Protein AF-A0A819UWN0-F1 (afdb_monomer)

Solvent-accessible surface area (backbone atoms only — not comparable to full-atom values): 5688 Å² total; per-residue (Å²): 133,88,78,82,71,68,60,90,44,77,76,32,70,16,76,49,73,48,74,82,52,98,90,42,75,49,77,50,64,44,44,38,83,87,25,93,90,33,50,41,67,63,49,51,53,49,52,53,51,52,51,53,52,52,48,52,53,56,58,51,57,71,59,62,82,67,81,73,82,85,77,81,74,80,79,83,78,85,88,81,91,79,88,89,135

Sequence (85 aa):
MLLLIIIVAADGYGVSYIITSEDLIFFHISSNKSSPETDSIRFGKRIRQAMDDMRDLLEGQSSNASSGVNEKKFSNVAPSTDQPA

Secondary structure (DSSP, 8-state):
--------STT-EEEEEEEEETTEEEEEEEE-TT-TT--HHHHHHHHHHHHHHHHHHHHHHTTGGG-------------------

Nearest PDB structures (foldseek):
  3t9q-assembly1_B  TM=3.488E-01  e=6.833E+00  Bacillus subtilis
  3t91-assembly1_B  TM=3.621E-01  e=6.392E+00  Bacillus subtilis

Mean predicted aligned error: 14.96 Å

Foldseek 3Di:
DDPPQDAPDLQGKGWDWDDPDPPDIDIDIDHNPVDPNDDRVVVVVVVVVVVVVVVCVVVVVVVVVPPPDPPPPDPDDDDDDDDDD

Radius of gyration: 27.96 Å; Cα contacts (8 Å, |Δi|>4): 63; chains: 1; bounding box: 68×70×38 Å

pLDDT: mean 73.02, std 15.6, range [45.44, 93.75]

Structure (mmCIF, N/CA/C/O backbone):
data_AF-A0A819UWN0-F1
#
_entry.id   AF-A0A819UWN0-F1
#
loop_
_atom_site.group_PDB
_atom_site.id
_atom_site.type_symbol
_atom_site.label_atom_id
_atom_site.label_alt_id
_atom_site.label_comp_id
_atom_site.label_asym_id
_atom_site.label_entity_id
_atom_site.label_seq_id
_atom_site.pdbx_PDB_ins_code
_atom_site.Cartn_x
_atom_site.Cartn_y
_atom_site.Cartn_z
_atom_site.occupancy
_atom_site.B_iso_or_equiv
_atom_site.auth_seq_id
_atom_site.auth_comp_id
_atom_site.auth_asym_id
_atom_site.auth_atom_id
_atom_site.pdbx_PDB_model_num
ATOM 1 N N . MET A 1 1 ? 12.629 17.659 2.077 1.00 50.38 1 MET A N 1
ATOM 2 C CA . MET A 1 1 ? 12.898 16.487 2.934 1.00 50.38 1 MET A CA 1
ATOM 3 C C . MET A 1 1 ? 13.200 15.312 2.014 1.00 50.38 1 MET A C 1
ATOM 5 O O . MET A 1 1 ? 12.278 14.682 1.516 1.00 50.38 1 MET A O 1
ATOM 9 N N . LEU A 1 2 ? 14.475 15.131 1.647 1.00 49.47 2 LEU A N 1
ATOM 10 C CA . LEU A 1 2 ? 14.900 14.071 0.729 1.00 49.47 2 LEU A CA 1
ATOM 11 C C . LEU A 1 2 ? 14.869 12.742 1.493 1.00 49.47 2 LEU A C 1
ATOM 13 O O . LEU A 1 2 ? 15.778 12.440 2.260 1.00 49.47 2 LEU A O 1
ATOM 17 N N . LEU A 1 3 ? 13.798 11.974 1.328 1.00 60.03 3 LEU A N 1
ATOM 18 C CA . LEU A 1 3 ? 13.733 10.607 1.825 1.00 60.03 3 LEU A CA 1
ATOM 19 C C . LEU A 1 3 ? 14.456 9.747 0.783 1.00 60.03 3 LEU A C 1
ATOM 21 O O . LEU A 1 3 ? 13.885 9.409 -0.254 1.00 60.03 3 LEU A O 1
ATOM 25 N N . LEU A 1 4 ? 15.758 9.526 0.993 1.00 59.47 4 LEU A N 1
ATOM 26 C CA . LEU A 1 4 ? 16.610 8.722 0.117 1.00 59.47 4 LEU A CA 1
ATOM 27 C C . LEU A 1 4 ? 16.129 7.267 0.180 1.00 59.47 4 LEU A C 1
ATOM 29 O O . LEU A 1 4 ? 16.584 6.487 1.012 1.00 59.47 4 LEU A O 1
ATOM 33 N N . ILE A 1 5 ? 15.175 6.907 -0.674 1.00 68.00 5 ILE A N 1
ATOM 34 C CA . ILE A 1 5 ? 14.770 5.515 -0.818 1.00 68.00 5 ILE A CA 1
ATOM 35 C C . ILE A 1 5 ? 15.827 4.810 -1.670 1.00 68.00 5 ILE A C 1
ATOM 37 O O . ILE A 1 5 ? 15.843 4.951 -2.893 1.00 68.00 5 ILE A O 1
ATOM 41 N N . ILE A 1 6 ? 16.711 4.055 -1.018 1.00 64.12 6 ILE A N 1
ATOM 42 C CA . ILE A 1 6 ? 17.641 3.149 -1.696 1.00 64.12 6 ILE A CA 1
ATOM 43 C C . ILE A 1 6 ? 16.899 1.842 -1.970 1.00 64.12 6 ILE A C 1
ATOM 45 O O . ILE A 1 6 ? 16.430 1.174 -1.051 1.00 64.12 6 ILE A O 1
ATOM 49 N N . ILE A 1 7 ? 16.794 1.475 -3.242 1.00 66.44 7 ILE A N 1
ATOM 50 C CA . ILE A 1 7 ? 16.312 0.158 -3.650 1.00 66.44 7 ILE A CA 1
ATOM 51 C C . ILE A 1 7 ? 17.501 -0.807 -3.528 1.00 66.44 7 ILE A C 1
ATOM 53 O O . ILE A 1 7 ? 18.517 -0.617 -4.191 1.00 66.44 7 ILE A O 1
ATOM 57 N N . VAL A 1 8 ? 17.395 -1.811 -2.651 1.00 67.88 8 VAL A N 1
ATOM 58 C CA . VAL A 1 8 ? 18.489 -2.763 -2.358 1.00 67.88 8 VAL A CA 1
ATOM 59 C C . VAL A 1 8 ? 18.601 -3.873 -3.415 1.00 67.88 8 VAL A C 1
ATOM 61 O O . VAL A 1 8 ? 19.683 -4.419 -3.610 1.00 67.88 8 VAL A O 1
ATOM 64 N N . ALA A 1 9 ? 17.514 -4.187 -4.127 1.00 70.88 9 ALA A N 1
ATOM 65 C CA . ALA A 1 9 ? 17.454 -5.271 -5.111 1.00 70.88 9 ALA A CA 1
ATOM 66 C C . ALA A 1 9 ? 16.885 -4.795 -6.456 1.00 70.88 9 ALA A C 1
ATOM 68 O O . ALA A 1 9 ? 15.998 -3.946 -6.489 1.00 70.88 9 ALA A O 1
ATOM 69 N N . ALA A 1 10 ? 17.366 -5.349 -7.573 1.00 69.69 10 ALA A N 1
ATOM 70 C CA . ALA A 1 10 ? 16.957 -4.932 -8.921 1.00 69.69 10 ALA A CA 1
ATOM 71 C C . ALA A 1 10 ? 15.447 -5.106 -9.195 1.00 69.69 10 ALA A C 1
ATOM 73 O O . ALA A 1 10 ? 14.892 -4.389 -10.027 1.00 69.69 10 ALA A O 1
ATOM 74 N N . ASP A 1 11 ? 14.808 -6.018 -8.466 1.00 75.12 11 ASP A N 1
ATOM 75 C CA . ASP A 1 11 ? 13.391 -6.385 -8.442 1.00 75.12 11 ASP A CA 1
ATOM 76 C C . ASP A 1 11 ? 12.707 -6.039 -7.100 1.00 75.12 11 ASP A C 1
ATOM 78 O O . ASP A 1 11 ? 11.616 -6.519 -6.793 1.00 75.12 11 ASP A O 1
ATOM 82 N N . GLY A 1 12 ? 13.335 -5.189 -6.287 1.00 80.69 12 GLY A N 1
ATOM 83 C CA . GLY A 1 12 ? 12.816 -4.769 -4.991 1.00 80.69 12 GLY A CA 1
ATOM 84 C C . GLY A 1 12 ? 11.969 -3.495 -5.038 1.00 80.69 12 GLY A C 1
ATOM 85 O O . GLY A 1 12 ? 12.045 -2.682 -5.963 1.00 80.69 12 GLY A O 1
ATOM 86 N N . TYR A 1 13 ? 11.217 -3.284 -3.957 1.00 84.69 13 TYR A N 1
ATOM 87 C CA . TYR A 1 13 ? 10.561 -2.015 -3.647 1.00 84.69 13 TYR A CA 1
ATOM 88 C C . TYR A 1 13 ? 11.299 -1.328 -2.508 1.00 84.69 13 TYR A C 1
ATOM 90 O O . TYR A 1 13 ? 11.612 -1.945 -1.491 1.00 84.69 13 TYR A O 1
ATOM 98 N N . GLY A 1 14 ? 11.542 -0.035 -2.657 1.00 85.8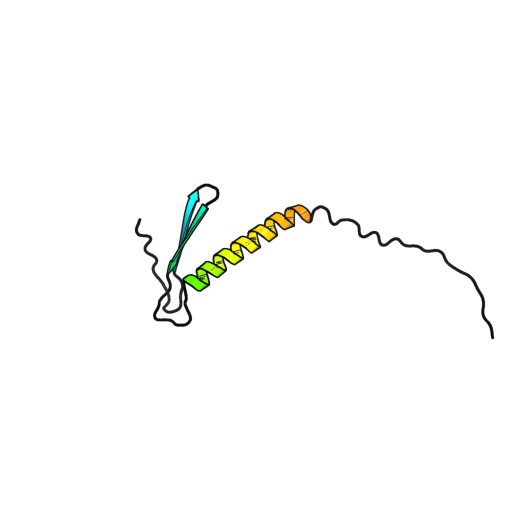1 14 GLY A N 1
ATOM 99 C CA . GLY A 1 14 ? 11.941 0.804 -1.547 1.00 85.81 14 GLY A CA 1
ATOM 100 C C . GLY A 1 14 ? 10.709 1.493 -0.970 1.00 85.81 14 GLY A C 1
ATOM 101 O O . GLY A 1 14 ? 9.942 2.115 -1.703 1.00 85.81 14 GLY A O 1
ATOM 102 N N . VAL A 1 15 ? 10.489 1.376 0.337 1.00 85.62 15 VAL A N 1
ATOM 103 C CA . VAL A 1 15 ? 9.299 1.924 0.998 1.00 85.62 15 VAL A CA 1
ATOM 104 C C . VAL A 1 15 ? 9.726 2.688 2.231 1.00 85.62 15 VAL A C 1
ATOM 106 O O . VAL A 1 15 ? 10.546 2.228 3.019 1.00 85.62 15 VAL A O 1
ATOM 109 N N . SER A 1 16 ? 9.151 3.863 2.405 1.00 86.12 16 SER A N 1
ATOM 110 C CA . SER A 1 16 ? 9.369 4.704 3.571 1.00 86.12 16 SER A CA 1
ATOM 111 C C . SER A 1 16 ? 8.063 5.402 3.914 1.00 86.12 16 SER A C 1
ATOM 113 O O . SER A 1 16 ? 7.262 5.684 3.023 1.00 86.12 16 SER A O 1
ATOM 115 N N . TYR A 1 17 ? 7.810 5.635 5.197 1.00 87.25 17 TYR A N 1
ATOM 116 C CA . TYR A 1 17 ? 6.560 6.234 5.643 1.00 87.25 17 TYR A CA 1
ATOM 117 C C . TYR A 1 17 ? 6.806 7.312 6.688 1.00 87.25 17 TYR A C 1
ATOM 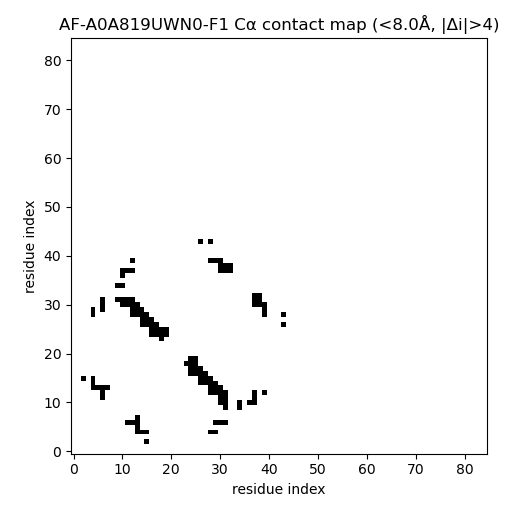119 O O . TYR A 1 17 ? 7.787 7.269 7.431 1.00 87.25 17 TYR A O 1
ATOM 127 N N . ILE A 1 18 ? 5.905 8.286 6.727 1.00 86.06 18 ILE A N 1
ATOM 128 C CA . ILE A 1 18 ? 5.862 9.303 7.768 1.00 86.06 18 ILE A CA 1
ATOM 129 C C . ILE A 1 18 ? 4.437 9.435 8.291 1.00 86.06 18 ILE A C 1
ATOM 131 O O . ILE A 1 18 ? 3.476 9.451 7.524 1.00 86.06 18 ILE A O 1
ATOM 135 N N . ILE A 1 19 ? 4.321 9.528 9.611 1.00 85.81 19 ILE A N 1
ATOM 136 C CA . ILE A 1 19 ? 3.070 9.818 10.304 1.00 85.81 19 ILE A CA 1
ATOM 137 C C . ILE A 1 19 ? 3.093 11.317 10.583 1.00 85.81 19 ILE A C 1
ATOM 139 O O . ILE A 1 19 ? 3.958 11.799 11.312 1.00 85.81 19 ILE A O 1
ATOM 143 N N . THR A 1 20 ? 2.233 12.073 9.906 1.00 79.06 20 THR A N 1
ATOM 144 C CA . THR A 1 20 ? 2.257 13.549 9.953 1.00 79.06 20 THR A CA 1
ATOM 145 C C . THR A 1 20 ? 1.147 14.117 10.841 1.00 79.06 20 THR A C 1
ATOM 147 O O . THR A 1 20 ? 1.223 15.274 11.240 1.00 79.06 20 THR A O 1
ATOM 150 N N . SER A 1 21 ? 0.148 13.307 11.196 1.00 81.12 21 SER A N 1
ATOM 151 C CA . SER A 1 21 ? -0.911 13.627 12.159 1.00 81.12 21 SER A CA 1
ATOM 152 C C . SER A 1 21 ? -1.482 12.327 12.747 1.00 81.12 21 SER A C 1
ATOM 154 O O . SER A 1 21 ? -1.061 11.244 12.344 1.00 81.12 21 SER A O 1
ATOM 156 N N . GLU A 1 22 ? -2.420 12.429 13.683 1.00 80.75 22 GLU A N 1
ATOM 157 C CA . GLU A 1 22 ? -3.030 11.294 14.390 1.00 80.75 22 GLU A CA 1
ATOM 158 C C . GLU A 1 22 ? -3.763 10.308 13.463 1.00 80.75 22 GLU A C 1
ATOM 160 O O . GLU A 1 22 ? -3.693 9.104 13.697 1.00 80.75 22 GLU A O 1
ATOM 165 N N . ASP A 1 23 ? -4.298 10.786 12.334 1.00 81.94 23 ASP A N 1
ATOM 166 C CA . ASP A 1 23 ? -5.064 9.953 11.393 1.00 81.94 23 ASP A CA 1
ATOM 167 C C . ASP A 1 23 ? -4.437 9.839 9.990 1.00 81.94 23 ASP A C 1
ATOM 169 O O . ASP A 1 23 ? -5.080 9.352 9.057 1.00 81.94 23 ASP A O 1
ATOM 173 N N . LEU A 1 24 ? -3.196 10.313 9.789 1.00 85.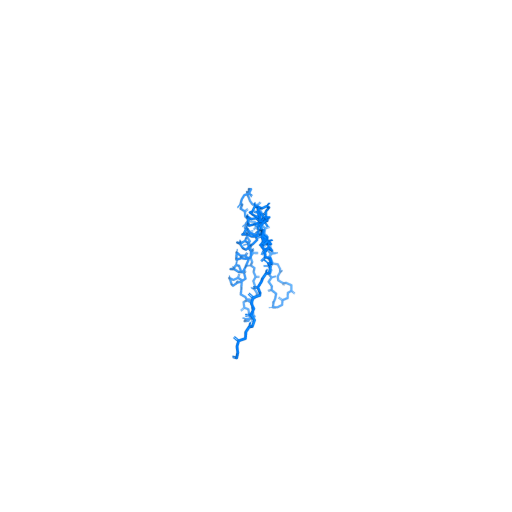56 24 LEU A N 1
ATOM 174 C CA . LEU A 1 24 ? -2.607 10.392 8.445 1.00 85.56 24 LEU A CA 1
ATOM 175 C C . LEU A 1 24 ? -1.193 9.812 8.349 1.00 85.56 24 LEU A C 1
ATOM 177 O O . LEU A 1 24 ? -0.234 10.324 8.935 1.00 85.56 24 LEU A O 1
ATOM 181 N N . ILE A 1 25 ? -1.070 8.784 7.507 1.00 87.94 25 ILE A N 1
ATOM 182 C CA . ILE A 1 25 ? 0.182 8.106 7.169 1.00 87.94 25 ILE A CA 1
ATOM 183 C C . ILE A 1 25 ? 0.492 8.357 5.690 1.00 87.94 25 ILE A C 1
ATOM 185 O O . ILE A 1 25 ? -0.289 7.997 4.809 1.00 87.94 25 ILE A O 1
ATOM 189 N N . PHE A 1 26 ? 1.650 8.950 5.404 1.00 87.56 26 PHE A N 1
ATOM 190 C CA . PHE A 1 26 ? 2.155 9.115 4.044 1.00 87.56 26 PHE A CA 1
ATOM 191 C C . PHE A 1 26 ? 3.160 8.019 3.715 1.00 87.56 26 PHE A C 1
ATOM 193 O O . PHE A 1 26 ? 4.177 7.888 4.392 1.00 87.56 26 PHE A O 1
ATOM 200 N N . PHE A 1 27 ? 2.908 7.283 2.633 1.00 87.50 27 PHE A N 1
ATOM 201 C CA . PHE A 1 27 ? 3.829 6.287 2.091 1.00 87.50 27 PHE A CA 1
ATOM 202 C C . PHE A 1 27 ? 4.549 6.843 0.865 1.00 87.50 27 PHE A C 1
ATOM 204 O O . PHE A 1 27 ? 3.922 7.246 -0.113 1.00 87.50 27 PHE A O 1
ATOM 211 N N . HIS A 1 28 ? 5.876 6.813 0.895 1.00 88.12 28 HIS A N 1
ATOM 212 C CA . HIS A 1 28 ? 6.723 7.044 -0.261 1.00 88.12 28 HIS A CA 1
ATOM 213 C C . HIS A 1 28 ? 7.287 5.694 -0.713 1.00 88.12 28 HIS A C 1
ATOM 215 O O . HIS A 1 28 ? 8.003 5.020 0.031 1.00 88.12 28 HIS A O 1
ATOM 221 N N . ILE A 1 29 ? 6.905 5.286 -1.923 1.00 87.38 29 ILE A N 1
ATOM 222 C CA . ILE A 1 29 ? 7.236 3.989 -2.517 1.00 87.38 29 ILE A CA 1
ATOM 223 C C . ILE A 1 29 ? 8.010 4.251 -3.804 1.00 87.38 29 ILE A C 1
ATOM 225 O O . ILE A 1 29 ? 7.524 4.951 -4.695 1.00 87.38 29 ILE A O 1
ATOM 229 N N . SER A 1 30 ? 9.185 3.648 -3.928 1.00 84.69 30 SER A N 1
ATOM 230 C CA . SER A 1 30 ? 9.946 3.594 -5.168 1.00 84.69 30 SER A CA 1
ATOM 231 C C . SER A 1 30 ? 10.113 2.146 -5.630 1.00 84.69 30 SER A C 1
ATOM 233 O O . SER A 1 30 ? 10.140 1.206 -4.835 1.00 84.69 30 SER A O 1
ATOM 235 N N . SER A 1 31 ? 10.205 1.967 -6.942 1.00 82.38 31 SER A N 1
ATOM 236 C CA . SER A 1 31 ? 10.523 0.696 -7.584 1.00 82.38 31 SER A CA 1
ATOM 237 C C . SER A 1 31 ? 11.466 0.958 -8.749 1.00 82.38 31 SER A C 1
ATOM 239 O O . SER A 1 31 ? 11.538 2.078 -9.275 1.00 82.38 31 SER A O 1
ATOM 241 N N . ASN A 1 32 ? 12.221 -0.064 -9.140 1.00 79.75 32 ASN A N 1
ATOM 242 C CA . ASN A 1 32 ? 13.099 0.039 -10.289 1.00 79.75 32 ASN A CA 1
ATOM 243 C C . ASN A 1 32 ? 12.287 -0.141 -11.579 1.00 79.75 32 ASN A C 1
ATOM 245 O O . ASN A 1 32 ? 11.857 -1.242 -11.909 1.00 79.75 32 ASN A O 1
ATOM 249 N N . LYS A 1 33 ? 12.128 0.937 -12.354 1.00 70.38 33 LYS A N 1
ATOM 250 C CA . LYS A 1 33 ? 11.355 0.932 -13.611 1.00 70.38 33 LYS A CA 1
ATO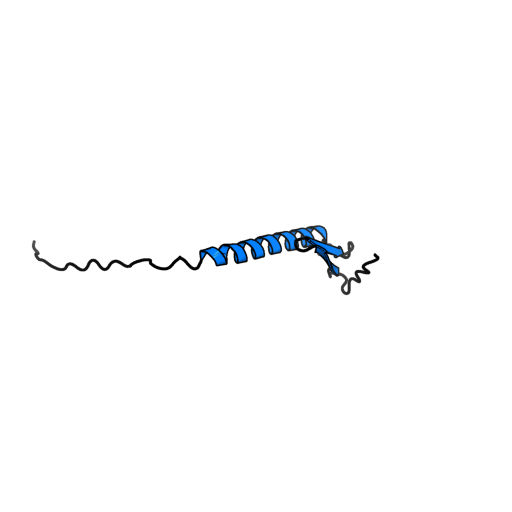M 251 C C . LYS A 1 33 ? 11.899 -0.018 -14.681 1.00 70.38 33 LYS A C 1
ATOM 253 O O . LYS A 1 33 ? 11.187 -0.293 -15.639 1.00 70.38 33 LYS A O 1
ATOM 258 N N . SER A 1 34 ? 13.145 -0.483 -14.562 1.00 65.44 34 SER A N 1
ATOM 259 C CA . SER A 1 34 ? 13.715 -1.441 -15.512 1.00 65.44 34 SER A CA 1
ATOM 260 C C . SER A 1 34 ? 13.297 -2.890 -15.244 1.00 65.44 34 SER A C 1
ATOM 262 O O . SER A 1 34 ? 13.598 -3.749 -16.068 1.00 65.44 34 SER A O 1
ATOM 264 N N . SER A 1 35 ? 12.633 -3.178 -14.118 1.00 64.06 35 SER A N 1
ATOM 265 C CA . SER A 1 35 ? 12.081 -4.501 -13.823 1.00 64.06 35 SER A CA 1
ATOM 266 C C . SER A 1 35 ? 10.577 -4.524 -14.127 1.00 64.06 35 SER A C 1
ATOM 268 O O . SER A 1 35 ? 9.825 -3.813 -13.454 1.00 64.06 35 SER A O 1
ATOM 270 N N . PRO A 1 36 ? 10.108 -5.331 -15.101 1.00 66.94 36 PRO A N 1
ATOM 271 C CA . PRO A 1 36 ? 8.683 -5.437 -15.434 1.00 66.94 36 PRO A CA 1
ATOM 272 C C . PRO A 1 36 ? 7.851 -6.049 -14.296 1.00 66.94 36 PRO A C 1
ATOM 274 O O . PRO A 1 36 ? 6.635 -5.880 -14.259 1.00 66.94 36 PRO A O 1
ATOM 277 N N . GLU A 1 37 ? 8.509 -6.714 -13.344 1.00 71.00 37 GLU A N 1
ATOM 278 C CA . GLU A 1 37 ? 7.880 -7.335 -12.179 1.00 71.00 37 GLU A CA 1
ATOM 279 C C . GLU A 1 37 ? 7.568 -6.319 -11.065 1.00 71.00 37 GLU A C 1
ATOM 281 O O . GLU A 1 37 ? 6.782 -6.614 -10.159 1.00 71.00 37 GLU A O 1
ATOM 286 N N . THR A 1 38 ? 8.153 -5.110 -11.118 1.00 77.62 38 THR A N 1
ATOM 287 C CA . THR A 1 38 ? 7.995 -4.102 -10.061 1.00 77.62 38 THR A CA 1
ATOM 288 C C . THR A 1 38 ? 7.224 -2.863 -10.506 1.00 77.62 38 THR A C 1
ATOM 290 O O . THR A 1 38 ? 7.630 -2.154 -11.422 1.00 77.62 38 THR A O 1
ATOM 293 N N . ASP A 1 39 ? 6.135 -2.545 -9.803 1.00 82.56 39 ASP A N 1
ATOM 294 C CA . ASP A 1 39 ? 5.293 -1.372 -10.063 1.00 82.56 39 ASP A CA 1
ATOM 295 C C . ASP A 1 39 ? 4.888 -0.695 -8.743 1.00 82.56 39 ASP A C 1
ATOM 297 O O . ASP A 1 39 ? 4.041 -1.197 -7.994 1.00 82.56 39 ASP A O 1
ATOM 301 N N . SER A 1 40 ? 5.496 0.464 -8.450 1.00 85.38 40 SER A N 1
ATOM 302 C CA . SER A 1 40 ? 5.214 1.258 -7.245 1.00 85.38 40 SER A CA 1
ATOM 303 C C . SER A 1 40 ? 3.734 1.609 -7.086 1.00 85.38 40 SER A C 1
ATOM 305 O O . SER A 1 40 ? 3.232 1.672 -5.965 1.00 85.38 40 SER A O 1
ATOM 307 N N . ILE A 1 41 ? 3.025 1.856 -8.192 1.00 86.19 41 ILE A N 1
ATOM 308 C CA . ILE A 1 41 ? 1.613 2.248 -8.185 1.00 86.19 41 ILE A CA 1
ATOM 309 C C . ILE A 1 41 ? 0.749 1.040 -7.838 1.00 86.19 41 ILE A C 1
ATOM 311 O O . ILE A 1 41 ? -0.149 1.140 -6.997 1.00 86.19 41 ILE A O 1
ATOM 315 N N . ARG A 1 42 ? 1.028 -0.119 -8.446 1.00 88.38 42 ARG A N 1
ATOM 316 C CA . ARG A 1 42 ? 0.359 -1.378 -8.092 1.00 88.38 42 ARG A CA 1
ATOM 317 C C . ARG A 1 42 ? 0.588 -1.717 -6.620 1.00 8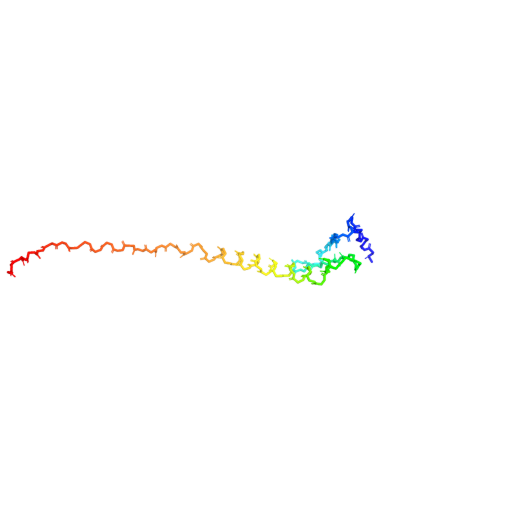8.38 42 ARG A C 1
ATOM 319 O O . ARG A 1 42 ? -0.365 -2.095 -5.941 1.00 88.38 42 ARG A O 1
ATOM 326 N N . PHE A 1 43 ? 1.811 -1.547 -6.124 1.00 88.88 43 PHE A N 1
ATOM 327 C CA . PHE A 1 43 ? 2.146 -1.801 -4.725 1.00 88.88 43 PHE A CA 1
ATOM 328 C C . PHE A 1 43 ? 1.443 -0.824 -3.769 1.00 88.88 43 PHE A C 1
ATOM 330 O O . PHE A 1 43 ? 0.838 -1.253 -2.790 1.00 88.88 43 PHE A O 1
ATOM 337 N N . GLY A 1 44 ? 1.395 0.470 -4.100 1.00 89.88 44 GLY A N 1
ATOM 338 C CA . GLY A 1 44 ? 0.646 1.462 -3.321 1.00 89.88 44 GLY A CA 1
ATOM 339 C C . GLY A 1 44 ? -0.849 1.142 -3.218 1.00 89.88 44 GLY A C 1
ATOM 340 O O . GLY A 1 4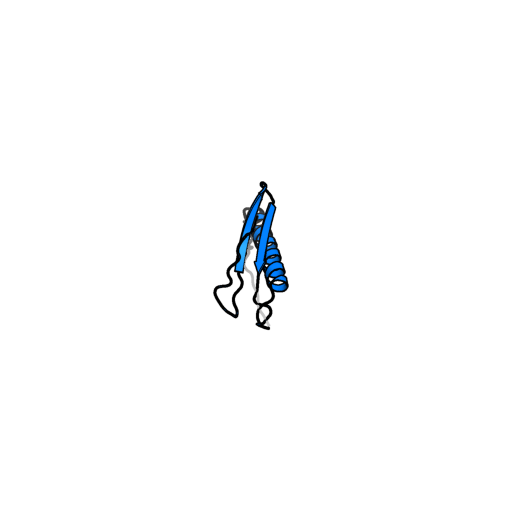4 ? -1.436 1.257 -2.143 1.00 89.88 44 GLY A O 1
ATOM 341 N N . LYS A 1 45 ? -1.465 0.644 -4.301 1.00 91.81 45 LYS A N 1
ATOM 342 C CA . LYS A 1 45 ? -2.859 0.161 -4.267 1.00 91.81 45 LYS A CA 1
ATOM 343 C C . LYS A 1 45 ? -3.038 -1.026 -3.318 1.00 91.81 45 LYS A C 1
ATOM 345 O O . LYS A 1 45 ? -4.058 -1.104 -2.642 1.00 91.81 45 LYS A O 1
ATOM 350 N N . ARG A 1 46 ? -2.060 -1.936 -3.258 1.00 92.19 46 ARG A N 1
ATOM 351 C CA . ARG A 1 46 ? -2.083 -3.092 -2.346 1.00 92.19 46 ARG A CA 1
ATOM 352 C C . ARG A 1 46 ? -1.961 -2.666 -0.887 1.00 92.19 46 ARG A C 1
ATOM 354 O O . ARG A 1 46 ? -2.700 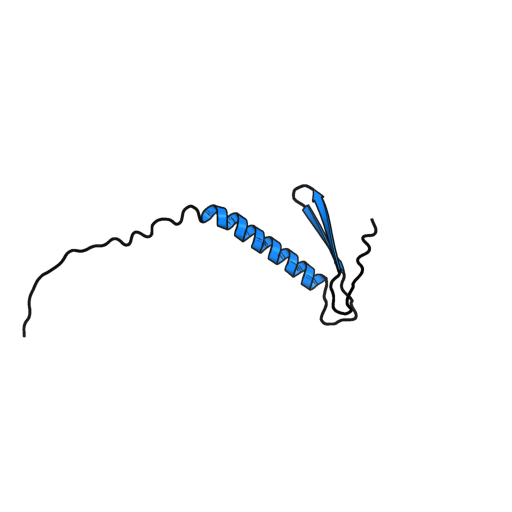-3.195 -0.070 1.00 92.19 46 ARG A O 1
ATOM 361 N N . ILE A 1 47 ? -1.101 -1.692 -0.579 1.00 92.00 47 ILE A N 1
ATOM 362 C CA . ILE A 1 47 ? -0.993 -1.132 0.778 1.00 92.00 47 ILE A CA 1
ATOM 363 C C . ILE A 1 47 ? -2.325 -0.528 1.213 1.00 92.00 47 ILE A C 1
ATOM 365 O O . ILE A 1 47 ? -2.803 -0.848 2.294 1.00 92.00 47 ILE A O 1
ATOM 369 N N . ARG A 1 48 ? -2.957 0.288 0.360 1.00 91.25 48 ARG A N 1
ATOM 370 C CA . ARG A 1 48 ? -4.271 0.867 0.666 1.00 91.25 48 ARG A CA 1
ATOM 371 C C . ARG A 1 48 ? -5.309 -0.212 0.965 1.00 91.25 48 ARG A C 1
ATOM 373 O O . ARG A 1 48 ? -5.972 -0.135 1.987 1.00 91.25 48 ARG A O 1
ATOM 380 N N . GLN A 1 49 ? -5.411 -1.216 0.095 1.00 93.75 49 GLN A N 1
ATOM 381 C CA . GLN A 1 49 ? -6.363 -2.306 0.283 1.00 93.75 49 GLN A CA 1
ATOM 382 C C . GLN A 1 49 ? -6.107 -3.065 1.592 1.00 93.75 49 GLN A C 1
ATOM 384 O O . GLN A 1 49 ? -7.037 -3.294 2.347 1.00 93.75 49 GLN A O 1
ATOM 389 N N . ALA A 1 50 ? -4.849 -3.382 1.906 1.00 92.62 50 ALA A N 1
ATOM 390 C CA . ALA A 1 50 ? -4.509 -4.046 3.161 1.00 92.62 50 ALA A CA 1
ATOM 391 C C . ALA A 1 50 ? -4.841 -3.186 4.394 1.00 92.62 50 ALA A C 1
ATOM 393 O O . ALA A 1 50 ? -5.190 -3.726 5.438 1.00 92.62 50 ALA A O 1
ATOM 394 N N . MET A 1 51 ? -4.731 -1.857 4.297 1.00 90.75 51 MET A N 1
ATOM 395 C CA . MET A 1 51 ? -5.136 -0.951 5.376 1.00 90.75 51 MET A CA 1
ATOM 396 C C . MET A 1 51 ? -6.652 -0.911 5.566 1.00 90.75 51 MET A C 1
ATOM 398 O O 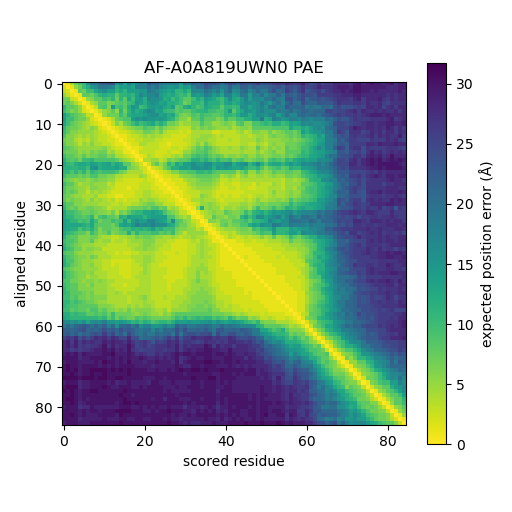. MET A 1 51 ? -7.099 -0.924 6.710 1.00 90.75 51 MET A O 1
ATOM 402 N N . ASP A 1 52 ? -7.422 -0.917 4.476 1.00 91.19 52 ASP A N 1
ATOM 403 C CA . ASP A 1 52 ? -8.883 -1.036 4.530 1.00 91.19 52 ASP A CA 1
ATOM 404 C C . ASP A 1 52 ? -9.286 -2.396 5.143 1.00 91.19 52 ASP A C 1
ATOM 406 O O . ASP A 1 52 ? -10.068 -2.434 6.087 1.00 91.19 52 ASP A O 1
ATOM 410 N N . ASP A 1 53 ? -8.650 -3.499 4.731 1.00 92.81 53 ASP A N 1
ATOM 411 C CA . ASP A 1 53 ? -8.907 -4.836 5.291 1.00 92.81 53 ASP A CA 1
ATOM 412 C C . ASP A 1 53 ? -8.564 -4.915 6.797 1.00 92.81 53 ASP A C 1
ATOM 414 O O . ASP A 1 53 ? -9.292 -5.519 7.588 1.00 92.81 53 ASP A O 1
ATOM 418 N N . MET A 1 54 ? -7.452 -4.299 7.225 1.00 91.06 54 MET A N 1
ATOM 419 C CA . MET A 1 54 ? -7.078 -4.224 8.645 1.00 91.06 54 MET A CA 1
ATOM 420 C C . MET A 1 54 ? -8.079 -3.402 9.457 1.00 91.06 54 MET A C 1
ATOM 422 O O . MET A 1 54 ? -8.368 -3.752 10.603 1.00 91.06 54 MET A O 1
ATOM 426 N N . ARG A 1 55 ? -8.611 -2.324 8.872 1.00 89.25 55 ARG A N 1
ATOM 427 C CA . ARG A 1 55 ? -9.658 -1.511 9.484 1.00 89.25 55 ARG A CA 1
ATOM 428 C C . ARG A 1 55 ? -10.941 -2.320 9.651 1.00 89.25 55 ARG A C 1
ATOM 430 O O . ARG A 1 55 ? -11.459 -2.378 10.763 1.00 89.25 55 ARG A O 1
ATOM 437 N N . ASP A 1 56 ? -11.393 -2.993 8.598 1.00 92.19 56 ASP A N 1
ATOM 438 C CA . ASP A 1 56 ? -12.596 -3.830 8.620 1.00 92.19 56 ASP A CA 1
ATOM 439 C C . ASP A 1 56 ? -12.478 -4.958 9.652 1.00 92.19 56 ASP A C 1
ATOM 441 O O . ASP A 1 56 ? -13.426 -5.252 10.379 1.00 92.19 56 ASP A O 1
ATOM 445 N N . LEU A 1 57 ? -11.296 -5.568 9.779 1.00 92.56 57 LEU A N 1
ATOM 446 C CA . LEU A 1 57 ? -11.038 -6.589 10.793 1.00 92.56 57 LEU A CA 1
ATOM 447 C C . LEU A 1 57 ? -11.065 -6.020 12.221 1.00 92.56 57 LEU A C 1
ATOM 449 O O . LEU A 1 57 ? -11.487 -6.710 13.152 1.00 92.56 57 LEU A O 1
ATOM 453 N N . LEU A 1 58 ? -10.597 -4.789 12.422 1.00 89.06 58 LEU A N 1
ATOM 454 C CA . LEU A 1 58 ? -10.575 -4.138 13.732 1.00 89.06 58 LEU A CA 1
ATOM 455 C C . LEU A 1 58 ? -11.979 -3.668 14.149 1.00 89.06 58 LEU A C 1
ATOM 457 O O . LEU A 1 58 ? -12.400 -3.887 15.286 1.00 89.06 58 LEU A O 1
ATOM 461 N N . GLU A 1 59 ? -12.737 -3.097 13.214 1.00 87.31 59 GLU A N 1
ATOM 462 C CA . GLU A 1 59 ? -14.135 -2.703 13.413 1.00 87.31 59 GLU A CA 1
ATOM 463 C C . GLU A 1 59 ? -15.043 -3.938 13.572 1.00 87.31 59 GLU A C 1
ATOM 465 O O . GLU A 1 59 ? -15.864 -3.998 14.488 1.00 87.31 59 GLU A O 1
ATOM 470 N N . GLY A 1 60 ? -14.837 -4.982 12.765 1.00 73.94 60 GLY A N 1
ATOM 471 C CA . GLY A 1 60 ? -15.564 -6.253 12.842 1.00 73.94 60 GLY A CA 1
ATOM 472 C C . GLY A 1 60 ? -15.270 -7.066 14.108 1.00 73.94 60 GLY A C 1
ATOM 473 O O . GLY A 1 60 ? -16.124 -7.810 14.583 1.00 73.94 60 GLY A O 1
ATOM 474 N N . GLN A 1 61 ? -14.105 -6.899 14.739 1.00 58.06 61 GLN A N 1
ATOM 475 C CA . GLN A 1 61 ? -13.860 -7.474 16.068 1.00 58.06 61 GLN A CA 1
ATOM 476 C C . GLN A 1 61 ? -14.688 -6.806 17.172 1.00 58.06 61 GLN A C 1
ATOM 478 O O . GLN A 1 61 ? -14.961 -7.444 18.188 1.00 58.06 61 GLN A O 1
ATOM 483 N N . SER A 1 62 ? -15.163 -5.578 16.958 1.00 55.78 62 SER A N 1
ATOM 484 C CA . SER A 1 62 ? -16.050 -4.902 17.911 1.00 55.78 62 SER A CA 1
ATOM 485 C C . SER A 1 62 ? -17.471 -5.487 17.907 1.00 55.78 62 SER A C 1
ATOM 487 O O . SER A 1 62 ? -18.191 -5.340 18.892 1.00 55.78 62 SER A O 1
ATOM 489 N N . SER A 1 63 ? -17.878 -6.197 16.843 1.00 54.78 63 SER A N 1
ATOM 490 C CA . SER A 1 63 ? -19.197 -6.843 16.727 1.00 54.78 63 SER A CA 1
ATOM 491 C C . SER A 1 63 ? -19.198 -8.348 17.040 1.00 54.78 63 SER A C 1
ATOM 493 O O . SER A 1 63 ? -20.256 -8.923 17.288 1.00 54.78 63 SER A O 1
ATOM 495 N N . ASN A 1 64 ? -18.032 -8.997 17.121 1.00 54.72 64 ASN A N 1
ATOM 496 C CA . ASN A 1 64 ? -17.932 -10.438 17.399 1.00 54.72 64 ASN A CA 1
ATOM 497 C C . ASN A 1 64 ? -18.048 -10.811 18.891 1.00 54.72 64 ASN A C 1
ATOM 499 O O . ASN A 1 64 ? -18.097 -11.994 19.224 1.00 54.72 64 ASN A O 1
ATOM 503 N N . ALA A 1 65 ? -18.162 -9.833 19.798 1.00 54.25 65 ALA A N 1
ATOM 504 C CA . ALA A 1 65 ? -18.434 -10.081 21.218 1.00 54.25 65 ALA A CA 1
ATOM 505 C C . ALA A 1 65 ? -19.910 -10.441 21.521 1.00 54.25 65 ALA A C 1
ATOM 507 O O . ALA A 1 65 ? -20.230 -10.755 22.666 1.00 54.25 65 ALA A O 1
ATOM 508 N N . SER A 1 66 ? -20.813 -10.425 20.529 1.00 55.69 66 SER A N 1
ATOM 509 C CA . SER A 1 66 ? -22.252 -10.684 20.721 1.00 55.69 66 SER A CA 1
ATOM 510 C C . SER A 1 66 ? -22.846 -11.787 19.837 1.00 55.69 66 SER A C 1
ATOM 512 O O . SER A 1 66 ? -24.064 -11.897 19.740 1.00 55.69 66 SER A O 1
ATOM 514 N N . SER A 1 67 ? -22.032 -12.668 19.247 1.00 55.44 67 SER A N 1
ATOM 515 C CA . SER A 1 67 ? -22.542 -13.898 18.610 1.00 55.44 67 SER A CA 1
ATOM 516 C C . SER A 1 67 ? -22.419 -15.104 19.545 1.00 55.44 67 SER A C 1
ATOM 518 O O . SER A 1 67 ? -21.844 -16.137 19.210 1.00 55.44 67 SER A O 1
ATOM 520 N N . GLY A 1 68 ? -22.956 -14.952 20.756 1.00 52.72 68 GLY A N 1
ATOM 521 C CA . GLY A 1 68 ? -23.347 -16.065 21.611 1.00 52.72 68 GLY A CA 1
ATOM 522 C C . GLY A 1 68 ? -24.820 -16.396 21.376 1.00 52.72 68 GLY A C 1
ATOM 523 O O . GLY A 1 68 ? -25.642 -15.497 21.260 1.00 52.72 68 GLY A O 1
ATOM 524 N N . VAL A 1 69 ? -25.135 -17.692 21.391 1.00 53.03 69 VAL A N 1
ATOM 525 C CA . VAL A 1 69 ? -26.478 -18.301 21.337 1.00 53.03 69 VAL A CA 1
ATOM 526 C C . VAL A 1 69 ? -27.017 -18.567 19.924 1.00 53.03 69 VAL A C 1
ATOM 528 O O . VAL A 1 69 ? -27.909 -17.897 19.419 1.00 53.03 69 VAL A O 1
ATOM 531 N N . ASN A 1 70 ? -26.560 -19.672 19.327 1.00 46.81 70 ASN A N 1
ATOM 532 C CA . ASN A 1 70 ? -27.492 -20.534 18.599 1.00 46.81 70 ASN A CA 1
ATOM 533 C C . ASN A 1 70 ? -27.911 -21.660 19.546 1.00 46.81 70 ASN A C 1
ATOM 535 O O . ASN A 1 70 ? -27.215 -22.661 19.729 1.00 46.81 70 ASN A O 1
ATOM 539 N N . GLU A 1 71 ? -29.041 -21.419 20.203 1.00 51.22 71 GLU A N 1
ATOM 540 C CA . GLU A 1 71 ? -29.776 -22.365 21.025 1.00 51.22 71 GLU A CA 1
ATOM 541 C C . GLU A 1 71 ? -30.187 -23.539 20.126 1.00 51.22 71 GLU A C 1
ATOM 543 O O . GLU A 1 71 ? -31.158 -23.469 19.372 1.00 51.22 71 GLU A O 1
ATOM 548 N N . LYS A 1 72 ? -29.432 -24.644 20.171 1.00 53.75 72 LYS A N 1
ATOM 549 C CA . LYS A 1 72 ? -29.955 -25.934 19.717 1.00 53.75 72 LYS A CA 1
ATOM 550 C C . LYS A 1 72 ? -31.052 -26.327 20.697 1.00 53.75 72 LYS A C 1
ATOM 552 O O . LYS A 1 72 ? -30.807 -27.050 21.661 1.00 53.75 72 LYS A O 1
ATOM 557 N N . LYS A 1 73 ? -32.253 -25.796 20.466 1.00 49.88 73 LYS A N 1
ATOM 558 C CA . LYS A 1 73 ? -33.466 -26.156 21.187 1.00 49.88 73 LYS A CA 1
ATOM 559 C C . LYS A 1 73 ? -33.759 -27.619 20.890 1.00 49.88 73 LYS A C 1
ATOM 561 O O . LYS A 1 73 ? -34.339 -27.975 19.869 1.00 49.88 73 LYS A O 1
ATOM 566 N N . PHE A 1 74 ? -33.295 -28.461 21.804 1.00 45.84 74 PHE A N 1
ATOM 567 C CA . PHE A 1 74 ? -33.779 -29.812 22.005 1.00 45.84 74 PHE A CA 1
ATOM 568 C C . PHE A 1 74 ? -35.299 -29.729 22.187 1.00 45.84 74 PHE A C 1
ATOM 570 O O . PHE A 1 74 ? -35.785 -29.353 23.251 1.00 45.84 74 PHE A O 1
ATOM 577 N N . SER A 1 75 ? -36.069 -30.073 21.161 1.00 52.38 75 SER A N 1
ATOM 578 C CA . SER A 1 75 ? -37.416 -30.587 21.382 1.00 52.38 75 SER A CA 1
ATOM 579 C C . SER A 1 75 ? -37.341 -32.106 21.302 1.00 52.38 75 SER A C 1
ATOM 581 O O . SER A 1 75 ? -37.577 -32.706 20.257 1.00 52.38 75 SER A O 1
ATOM 583 N N . ASN A 1 76 ? -36.979 -32.713 22.433 1.00 61.59 76 ASN A N 1
ATOM 584 C CA . ASN A 1 76 ? -37.424 -34.061 22.747 1.00 61.59 76 ASN A CA 1
ATOM 585 C C . ASN A 1 76 ? -38.911 -33.980 23.084 1.00 61.59 76 ASN A C 1
ATOM 587 O O . ASN A 1 76 ? -39.250 -33.379 24.098 1.00 61.59 76 ASN A O 1
ATOM 591 N N . VAL A 1 77 ? -39.759 -34.641 22.302 1.00 56.16 77 VAL A N 1
ATOM 592 C CA . VAL A 1 77 ? -40.933 -35.350 22.826 1.00 56.16 77 VAL A CA 1
ATOM 593 C C . VAL A 1 77 ? -41.058 -36.641 22.013 1.00 56.16 77 VAL A C 1
ATOM 595 O O . VAL A 1 77 ? -41.240 -36.609 20.800 1.00 56.16 77 VAL A O 1
ATOM 598 N N . ALA A 1 78 ? -40.853 -37.762 22.704 1.00 57.53 78 ALA A N 1
ATOM 599 C CA . ALA A 1 78 ? -41.009 -39.137 22.229 1.00 57.53 78 ALA A CA 1
ATOM 600 C C . ALA A 1 78 ? -42.505 -39.568 22.300 1.00 57.53 78 ALA A C 1
ATOM 602 O O . ALA A 1 78 ? -43.374 -38.711 22.420 1.00 57.53 78 ALA A O 1
ATOM 603 N N . PRO A 1 79 ? -42.844 -40.865 22.379 1.00 60.81 79 PRO A N 1
ATOM 604 C CA . PRO A 1 79 ? -43.010 -41.839 21.299 1.00 60.81 79 PRO A CA 1
ATOM 605 C C . PRO A 1 79 ? -44.470 -42.354 21.199 1.00 60.81 79 PRO A C 1
ATOM 607 O O . PRO A 1 79 ? -45.177 -42.391 22.203 1.00 60.81 79 PRO A O 1
ATOM 610 N N . SER A 1 80 ? -44.929 -42.816 20.031 1.00 54.09 80 SER A N 1
ATOM 611 C CA . SER A 1 80 ? -45.946 -43.894 19.885 1.00 54.09 80 SER A CA 1
ATOM 612 C C . SER A 1 80 ? -46.104 -44.259 18.394 1.00 54.09 80 SER A C 1
ATOM 614 O O . SER A 1 80 ? -46.185 -43.352 17.573 1.00 54.09 80 SER A O 1
ATOM 616 N N . THR A 1 81 ? -45.907 -45.519 17.967 1.00 64.56 81 THR A N 1
ATOM 617 C CA . THR A 1 81 ? -46.902 -46.629 17.991 1.00 64.56 81 THR A CA 1
ATOM 618 C C . THR A 1 81 ? -47.926 -46.377 16.865 1.00 64.56 81 THR A C 1
ATOM 620 O O . THR A 1 81 ? -48.645 -45.393 16.931 1.00 64.56 81 THR A O 1
ATOM 623 N N . ASP A 1 82 ? -47.976 -47.082 15.729 1.00 45.59 82 ASP A N 1
ATOM 624 C CA . ASP A 1 82 ? -48.080 -48.532 15.528 1.00 45.59 82 ASP A CA 1
ATOM 625 C C . ASP A 1 82 ? -47.925 -48.884 14.017 1.00 45.59 82 ASP A C 1
ATOM 627 O O . ASP A 1 82 ? -48.399 -48.145 13.153 1.00 45.59 82 ASP A O 1
ATOM 631 N N . GLN A 1 83 ? -47.291 -50.025 13.698 1.00 52.06 83 GLN A N 1
ATOM 632 C CA . GLN A 1 83 ? -47.556 -50.829 12.473 1.00 52.06 83 GLN A CA 1
ATOM 633 C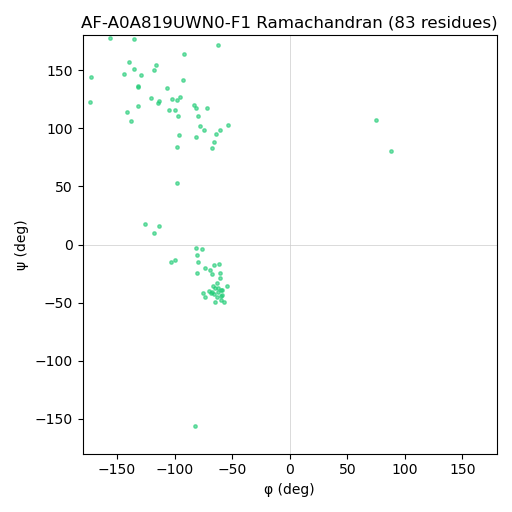 C . GLN A 1 83 ? -49.021 -51.347 12.504 1.00 52.06 83 GLN A C 1
ATOM 635 O O . GLN A 1 83 ? -49.596 -51.278 13.586 1.00 52.06 83 GLN A O 1
ATOM 640 N N . PRO A 1 84 ? -49.652 -51.976 11.476 1.00 56.56 84 PRO A N 1
ATOM 641 C CA . PRO A 1 84 ? -49.148 -52.610 10.241 1.00 56.56 84 PRO A CA 1
ATOM 642 C C . PRO A 1 84 ? -50.002 -52.219 8.991 1.00 56.56 84 PRO A C 1
ATOM 644 O O . PRO A 1 84 ? -50.915 -51.407 9.096 1.00 56.56 84 PRO A O 1
ATOM 647 N N . ALA A 1 85 ? -49.699 -52.627 7.754 1.00 45.44 85 ALA A N 1
ATOM 648 C CA . ALA A 1 85 ? -49.894 -53.951 7.143 1.00 45.44 85 ALA A CA 1
ATOM 649 C C . ALA A 1 85 ? -49.142 -54.042 5.808 1.00 45.44 85 ALA A C 1
ATOM 651 O O . ALA A 1 85 ? -49.016 -52.992 5.137 1.00 45.44 85 ALA A O 1
#